Protein AF-A0A454XZP1-F1 (afdb_monomer_lite)

Sequence (120 aa):
MNTLIFVGLIFISTAFAAEWSEWTETPDSICSKDCGMCGTRVTAERTCPTPGQCVGSSEQTGACPPKMCLFPQRTCCKGYRKGLTTDYRLACIPREGWFTEASTTDQSTSTTESSTTTSS

Foldseek 3Di:
DDPPPCPPPPPVPPPPQFDKADKDADPPFDWPDDAQLPTKTFGTAIDTPDPPRDDDDRTDMGTDDFHFDDPPDHRHDPQWDFDADPVRDTTTDGDVVSPPDDDDPDDDDDDDDDDDDDDD

Secondary structure (DSSP, 8-state):
----------------PPPPPPPEE-TTPPPSSSSTT-EEEEEEE---SSTTTS-S-SEEEEEE--SPPPTTS-SS-TTEEEEE-TTS-EEEEEPTT---S-S-----------------

Radius of gyration: 25.97 Å; chains: 1; bounding box: 83×53×62 Å

pLDDT: mean 79.53, std 20.69, range [39.25, 97.12]

Structure (mmCIF, N/CA/C/O backbone):
data_AF-A0A454XZP1-F1
#
_entry.id   AF-A0A454XZP1-F1
#
loop_
_atom_site.group_PDB
_atom_site.id
_atom_site.type_symbol
_atom_site.label_atom_id
_atom_site.label_alt_id
_atom_site.label_comp_id
_atom_site.label_asym_id
_atom_site.label_entity_id
_atom_site.label_seq_id
_atom_site.pdbx_PDB_ins_code
_atom_site.Cartn_x
_atom_site.Cartn_y
_atom_site.Cartn_z
_atom_site.occupancy
_atom_site.B_iso_or_equiv
_atom_site.auth_seq_id
_atom_site.auth_comp_id
_atom_site.auth_asym_id
_atom_site.auth_atom_id
_atom_site.pdbx_PDB_model_num
ATOM 1 N N . MET A 1 1 ? -63.524 -16.904 36.939 1.00 42.81 1 MET A N 1
ATOM 2 C CA . MET A 1 1 ? -62.571 -17.580 36.033 1.00 42.81 1 MET A CA 1
ATOM 3 C C . MET A 1 1 ? -61.445 -16.600 35.771 1.00 42.81 1 MET A C 1
ATOM 5 O O . MET A 1 1 ? -61.669 -15.583 35.136 1.00 42.81 1 MET A O 1
ATOM 9 N N . ASN A 1 2 ? -60.313 -16.841 36.433 1.00 42.12 2 ASN A N 1
ATOM 10 C CA . ASN A 1 2 ? -59.151 -15.960 36.497 1.00 42.12 2 ASN A CA 1
ATOM 11 C C . ASN A 1 2 ? -58.241 -16.282 35.308 1.00 42.12 2 ASN A C 1
ATOM 13 O O . ASN A 1 2 ? -57.582 -17.321 35.302 1.00 42.12 2 ASN A O 1
ATOM 17 N N . THR A 1 3 ? -58.233 -15.426 34.293 1.00 49.53 3 THR A N 1
ATOM 18 C CA . THR A 1 3 ? -57.340 -15.575 33.143 1.00 49.53 3 THR A CA 1
ATOM 19 C C . THR A 1 3 ? -55.975 -15.016 33.536 1.00 49.53 3 THR A C 1
ATOM 21 O O . THR A 1 3 ? -55.717 -13.823 33.408 1.00 49.53 3 THR A O 1
ATOM 24 N N . LEU A 1 4 ? -55.119 -15.878 34.089 1.00 51.88 4 LEU A N 1
ATOM 25 C CA . LEU A 1 4 ? -53.698 -15.603 34.292 1.00 51.88 4 LEU A CA 1
ATOM 26 C C . LEU A 1 4 ? -53.053 -15.405 32.917 1.00 51.88 4 LEU A C 1
ATOM 28 O O . LEU A 1 4 ? -52.678 -16.361 32.242 1.00 51.88 4 LEU A O 1
ATOM 32 N N . ILE A 1 5 ? -52.966 -14.147 32.491 1.00 59.09 5 ILE A N 1
ATOM 33 C CA . ILE A 1 5 ? -52.122 -13.725 31.380 1.00 59.09 5 ILE A CA 1
ATOM 34 C C . ILE A 1 5 ? -50.690 -13.995 31.840 1.00 59.09 5 ILE A C 1
ATOM 36 O O . ILE A 1 5 ? -50.130 -13.242 32.636 1.00 59.09 5 ILE A O 1
ATOM 40 N N . PHE A 1 6 ? -50.119 -15.111 31.386 1.00 51.78 6 PHE A N 1
ATOM 41 C CA . PHE A 1 6 ? -48.685 -15.352 31.440 1.00 51.78 6 PHE A CA 1
ATOM 42 C C . PHE A 1 6 ? -48.020 -14.274 30.578 1.00 51.78 6 PHE A C 1
ATOM 44 O O . PHE A 1 6 ? -47.766 -14.464 29.390 1.00 51.78 6 PHE A O 1
ATOM 51 N N . VAL A 1 7 ? -47.751 -13.119 31.188 1.00 55.28 7 VAL A N 1
ATOM 52 C CA . VAL A 1 7 ? -46.725 -12.172 30.751 1.00 55.28 7 VAL A CA 1
ATOM 53 C C . VAL A 1 7 ? -45.396 -12.891 30.976 1.00 55.28 7 VAL A C 1
ATOM 55 O O . VAL A 1 7 ? -44.683 -12.669 31.951 1.00 55.28 7 VAL A O 1
ATOM 58 N N . GLY A 1 8 ? -45.140 -13.882 30.123 1.00 52.03 8 GLY A N 1
ATOM 59 C CA . GLY A 1 8 ? -43.890 -14.605 30.054 1.00 52.03 8 GLY A CA 1
ATOM 60 C C . GLY A 1 8 ? -42.843 -13.614 29.596 1.00 52.03 8 GLY A C 1
ATOM 61 O O . GLY A 1 8 ? -42.745 -13.306 28.413 1.00 52.03 8 GLY A O 1
ATOM 62 N N . LEU A 1 9 ? -42.117 -13.085 30.572 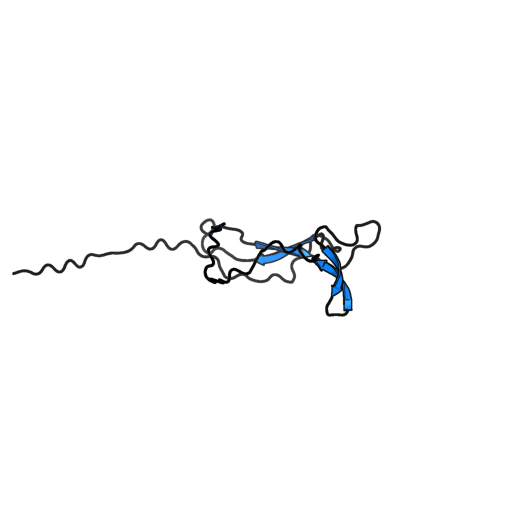1.00 60.81 9 LEU A N 1
ATOM 63 C CA . LEU A 1 9 ? -40.876 -12.353 30.423 1.00 60.81 9 LEU A CA 1
ATOM 64 C C . LEU A 1 9 ? -39.878 -13.204 29.632 1.00 60.81 9 LEU A C 1
ATOM 66 O O . LEU A 1 9 ? -38.999 -13.843 30.202 1.00 60.81 9 LEU A O 1
ATOM 70 N N . ILE A 1 10 ? -39.988 -13.200 28.308 1.00 60.19 10 ILE A N 1
ATOM 71 C CA . ILE A 1 10 ? -38.868 -13.559 27.451 1.00 60.19 10 ILE A CA 1
ATOM 72 C C . ILE A 1 10 ? -37.978 -12.312 27.401 1.00 60.19 10 ILE A C 1
ATOM 74 O O . ILE A 1 10 ? -37.945 -11.580 26.416 1.00 60.19 10 ILE A O 1
ATOM 78 N N . PHE A 1 11 ? -37.280 -12.035 28.507 1.00 57.81 11 PHE A N 1
ATOM 79 C CA . PHE A 1 11 ? -36.058 -11.241 28.455 1.00 57.81 11 PHE A CA 1
ATOM 80 C C . PHE A 1 11 ? -35.049 -12.095 27.691 1.00 57.81 11 PHE A C 1
ATOM 82 O O . PHE A 1 11 ? -34.316 -12.890 28.274 1.00 57.81 11 PHE A O 1
ATOM 89 N N . ILE A 1 12 ? -35.072 -11.990 26.362 1.00 63.25 12 ILE A N 1
ATOM 90 C CA . ILE A 1 12 ? -33.996 -12.505 25.526 1.00 63.25 12 ILE A CA 1
ATOM 91 C C . ILE A 1 12 ? -32.781 -11.673 25.925 1.00 63.25 12 ILE A C 1
ATOM 93 O O . ILE A 1 12 ? -32.669 -10.508 25.553 1.00 63.25 12 ILE A O 1
ATOM 97 N N . SER A 1 13 ? -31.911 -12.238 26.758 1.00 61.59 13 SER A N 1
ATOM 98 C CA . SER A 1 13 ? -30.611 -11.666 27.073 1.00 61.59 13 SER A CA 1
ATOM 99 C C . SER A 1 13 ? -29.772 -11.728 25.801 1.00 61.59 13 SER A C 1
ATOM 101 O O . SER A 1 13 ? -29.035 -12.688 25.575 1.00 61.59 13 SER A O 1
ATOM 103 N N . THR A 1 14 ? -29.944 -10.745 24.920 1.00 64.62 14 THR A N 1
ATOM 104 C CA . THR A 1 14 ? -29.059 -10.541 23.782 1.00 64.62 14 THR A CA 1
ATOM 105 C C . THR A 1 14 ? -27.689 -10.203 24.346 1.00 64.62 14 THR A C 1
ATOM 107 O O . THR A 1 14 ? -27.458 -9.100 24.838 1.00 64.62 14 THR A O 1
ATOM 110 N N . ALA A 1 15 ? -26.786 -11.181 24.333 1.00 65.81 15 ALA A N 1
ATOM 111 C CA . ALA A 1 15 ? -25.373 -10.930 24.535 1.00 65.81 15 ALA A CA 1
ATOM 112 C C . ALA A 1 15 ? -24.908 -10.061 23.361 1.00 65.81 15 ALA A C 1
ATOM 114 O O . ALA A 1 15 ? -24.728 -10.555 22.249 1.00 65.81 15 ALA A O 1
ATOM 115 N N . PHE A 1 16 ? -24.797 -8.753 23.588 1.00 66.75 16 PHE A N 1
ATOM 116 C CA . PHE A 1 16 ? -24.172 -7.850 22.634 1.00 66.75 16 PHE A CA 1
ATOM 117 C C . PHE A 1 16 ? -22.687 -8.210 22.603 1.00 66.75 16 PHE A C 1
ATOM 119 O O . PHE A 1 16 ? -21.953 -7.926 23.549 1.00 66.75 16 PHE A O 1
ATOM 126 N N . ALA A 1 17 ? -22.256 -8.910 21.553 1.00 71.62 17 ALA A N 1
ATOM 127 C CA . ALA A 1 17 ? -20.835 -9.014 21.262 1.00 71.62 17 ALA A CA 1
ATOM 128 C C . ALA A 1 17 ? -20.304 -7.589 21.050 1.00 71.62 17 ALA A C 1
ATOM 130 O O . ALA A 1 17 ? -20.973 -6.780 20.406 1.00 71.62 17 ALA A O 1
ATOM 131 N N . ALA A 1 18 ? -19.140 -7.267 21.617 1.00 79.31 18 ALA A N 1
ATOM 132 C CA . ALA A 1 18 ? -18.535 -5.962 21.388 1.00 79.31 18 ALA A CA 1
ATOM 133 C C . ALA A 1 18 ? -18.239 -5.811 19.892 1.00 79.31 18 ALA A C 1
ATOM 135 O O . ALA A 1 18 ? -17.523 -6.627 19.304 1.00 79.31 18 ALA A O 1
ATOM 136 N N . GLU A 1 19 ? -18.816 -4.781 19.282 1.00 88.88 19 GLU A N 1
ATOM 137 C CA . GLU A 1 19 ? -18.579 -4.463 17.883 1.00 88.88 19 GLU A CA 1
ATOM 138 C C . GLU A 1 19 ? -17.349 -3.571 17.729 1.00 88.88 19 GLU A C 1
ATOM 140 O O . GLU A 1 19 ? -16.970 -2.813 18.624 1.00 88.88 19 GLU A O 1
ATOM 145 N N . TRP A 1 20 ? -16.695 -3.697 16.582 1.00 94.06 20 TRP A N 1
ATOM 146 C CA . TRP A 1 20 ? -15.590 -2.827 16.221 1.00 94.06 20 TRP A CA 1
ATOM 147 C C . TRP A 1 20 ? -16.090 -1.425 15.867 1.00 94.06 20 TRP A C 1
ATOM 149 O O . TRP A 1 20 ? -17.178 -1.286 15.315 1.00 94.06 20 TRP A O 1
ATOM 159 N N . SER A 1 21 ? -15.262 -0.401 16.093 1.00 94.19 21 SER A N 1
ATOM 160 C CA . SER A 1 21 ? -15.491 0.900 15.463 1.00 94.19 21 SER A CA 1
ATOM 161 C C . SER A 1 21 ? -15.399 0.804 13.940 1.00 94.19 21 SER A C 1
ATOM 163 O O . SER A 1 21 ? -14.807 -0.133 13.390 1.00 94.19 21 SER A O 1
ATOM 165 N N . GLU A 1 22 ? -15.884 1.849 13.274 1.00 94.81 22 GLU A N 1
ATOM 166 C CA . GLU A 1 22 ? -15.587 2.082 11.864 1.00 94.81 22 GLU A CA 1
ATOM 167 C C . GLU A 1 22 ? -14.076 2.104 11.607 1.00 94.81 22 GLU A C 1
ATOM 169 O O . GLU A 1 22 ? -13.272 2.485 12.472 1.00 94.81 22 GLU A O 1
ATOM 174 N N . TRP A 1 23 ? -13.703 1.679 10.401 1.00 95.94 23 TRP A N 1
ATOM 175 C CA . TRP A 1 23 ? -12.330 1.767 9.926 1.00 95.94 23 TRP A CA 1
ATOM 176 C C . TRP A 1 23 ? -11.976 3.223 9.630 1.00 95.94 23 TRP A C 1
ATOM 178 O O . TRP A 1 23 ? -12.689 3.924 8.920 1.00 95.94 23 TRP A O 1
ATOM 188 N N . THR A 1 24 ? -10.840 3.662 10.153 1.00 96.56 24 THR A N 1
ATOM 189 C CA . THR A 1 24 ? -10.252 4.973 9.888 1.00 96.56 24 THR A CA 1
ATOM 190 C C . THR A 1 24 ? -9.057 4.786 8.969 1.00 96.56 24 THR A C 1
ATOM 192 O O . THR A 1 24 ? -8.113 4.087 9.329 1.00 96.56 24 THR A O 1
ATOM 195 N N . GLU A 1 25 ? -9.092 5.382 7.778 1.00 96.44 25 GLU A N 1
ATOM 196 C CA . GLU A 1 25 ? -7.973 5.308 6.836 1.00 96.44 25 GLU A CA 1
ATOM 197 C C . GLU A 1 25 ? -6.734 6.027 7.378 1.00 96.44 25 GLU A C 1
ATOM 199 O O . GLU A 1 25 ? -6.814 7.119 7.941 1.00 96.44 25 GLU A O 1
ATOM 204 N N . THR A 1 26 ? -5.566 5.433 7.146 1.00 94.19 26 THR A N 1
ATOM 205 C CA . THR A 1 26 ? -4.265 5.970 7.566 1.00 94.19 26 THR A CA 1
ATOM 206 C C . THR A 1 26 ? -3.369 6.208 6.344 1.00 94.19 26 THR A C 1
ATOM 208 O O . THR A 1 26 ? -2.372 5.501 6.153 1.00 94.19 26 THR A O 1
ATOM 211 N N . PRO A 1 27 ? -3.704 7.179 5.468 1.00 87.38 27 PRO A N 1
ATOM 212 C CA . PRO A 1 27 ? -2.995 7.395 4.202 1.00 87.38 27 PRO A CA 1
ATOM 213 C C . PRO A 1 27 ? -1.526 7.807 4.386 1.00 87.38 27 PRO A C 1
ATOM 215 O O . PRO A 1 27 ? -0.693 7.489 3.528 1.00 87.38 27 PRO A O 1
ATOM 218 N N . ASP A 1 28 ? -1.215 8.450 5.514 1.00 90.06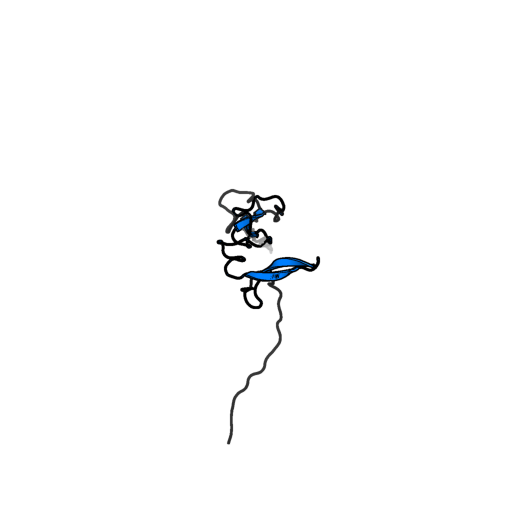 28 ASP A N 1
ATOM 219 C CA . ASP A 1 28 ? 0.104 8.992 5.864 1.00 90.06 28 ASP A CA 1
ATOM 220 C C . ASP A 1 28 ? 0.992 8.007 6.642 1.00 90.06 28 ASP A C 1
ATOM 222 O O . ASP A 1 28 ? 2.076 8.366 7.109 1.00 90.06 28 ASP A O 1
ATOM 226 N N . SER A 1 29 ? 0.564 6.751 6.787 1.00 92.44 29 SER A N 1
ATOM 227 C CA . SER A 1 29 ? 1.375 5.730 7.444 1.00 92.44 29 SER A CA 1
ATOM 228 C C . SER A 1 29 ? 2.683 5.473 6.684 1.00 92.44 29 SER A C 1
ATOM 230 O O . SER A 1 29 ? 2.741 5.385 5.448 1.00 92.44 29 SER A O 1
ATOM 232 N N . ILE A 1 30 ? 3.769 5.349 7.448 1.00 94.81 30 ILE A N 1
ATOM 233 C CA . ILE A 1 30 ? 5.117 5.171 6.907 1.00 94.81 30 ILE A CA 1
ATOM 234 C C . ILE A 1 30 ? 5.233 3.784 6.276 1.00 94.81 30 ILE A C 1
ATOM 236 O O . ILE A 1 30 ? 4.895 2.770 6.887 1.00 94.81 30 ILE A O 1
ATOM 240 N N . CYS A 1 31 ? 5.769 3.731 5.058 1.00 96.56 31 CYS A N 1
ATOM 241 C CA . CYS A 1 31 ? 6.074 2.463 4.418 1.00 96.56 31 CYS A CA 1
ATOM 242 C C . CYS A 1 31 ? 7.395 1.879 4.929 1.00 96.56 31 CYS A C 1
ATOM 244 O O . CYS A 1 31 ? 8.412 2.571 4.975 1.00 96.56 31 CYS A O 1
ATOM 246 N N . SER A 1 32 ? 7.413 0.581 5.238 1.00 96.62 32 SER A N 1
ATOM 247 C CA . SER A 1 32 ? 8.619 -0.109 5.727 1.00 96.62 32 SER A CA 1
ATOM 248 C C . SER A 1 32 ? 9.754 -0.225 4.696 1.00 96.62 32 SER A C 1
ATOM 250 O O . SER A 1 32 ? 10.896 -0.530 5.053 1.00 96.62 32 SER A O 1
ATOM 252 N N . LYS A 1 33 ? 9.459 0.018 3.415 1.00 96.00 33 LYS A N 1
ATOM 253 C CA . LYS A 1 33 ? 10.421 0.149 2.311 1.00 96.00 33 LYS A CA 1
ATOM 254 C C . LYS A 1 33 ? 10.077 1.382 1.486 1.00 96.00 33 LYS A C 1
ATOM 256 O O . LYS A 1 33 ? 8.956 1.866 1.526 1.00 96.00 33 LYS A O 1
ATOM 261 N N . ASP A 1 34 ? 11.023 1.866 0.700 1.00 96.00 34 ASP A N 1
ATOM 262 C CA . ASP A 1 34 ? 10.899 3.090 -0.095 1.00 96.00 34 ASP A CA 1
ATOM 263 C C . ASP A 1 34 ? 10.676 2.832 -1.599 1.00 96.00 34 ASP A C 1
ATOM 265 O O . ASP A 1 34 ? 10.517 3.778 -2.377 1.00 96.00 34 ASP A O 1
ATOM 269 N N . CYS A 1 35 ? 10.640 1.564 -2.029 1.00 96.38 35 CYS A N 1
ATOM 270 C CA . CYS A 1 35 ? 10.424 1.187 -3.425 1.00 96.38 35 CYS A CA 1
ATOM 271 C C . CYS A 1 35 ? 9.834 -0.228 -3.612 1.00 96.38 35 CYS A C 1
ATOM 273 O O . CYS A 1 35 ? 9.781 -1.053 -2.700 1.00 96.38 35 CYS A O 1
ATOM 275 N N . GLY A 1 36 ? 9.409 -0.508 -4.843 1.00 96.44 36 GLY A N 1
ATOM 276 C CA . GLY A 1 36 ? 9.144 -1.821 -5.415 1.00 96.44 36 GLY A CA 1
ATOM 277 C C . GLY A 1 36 ? 7.817 -2.466 -5.036 1.00 96.44 36 GLY A C 1
ATOM 278 O O . GLY A 1 36 ? 7.635 -3.635 -5.369 1.00 96.44 36 GLY A O 1
ATOM 279 N N . MET A 1 37 ? 6.915 -1.770 -4.333 1.00 96.69 37 MET A N 1
ATOM 280 C CA . MET A 1 37 ? 5.802 -2.401 -3.599 1.00 96.69 37 MET A CA 1
ATOM 281 C C . MET A 1 37 ? 6.298 -3.526 -2.675 1.00 96.69 37 MET A C 1
ATOM 283 O O . MET A 1 37 ? 5.671 -4.574 -2.540 1.00 96.69 37 MET A O 1
ATOM 287 N N . CYS A 1 38 ? 7.489 -3.338 -2.105 1.00 95.62 38 CYS A N 1
ATOM 288 C CA . CYS A 1 38 ? 8.162 -4.317 -1.255 1.00 95.62 38 CYS A CA 1
ATOM 289 C C . CYS A 1 38 ? 7.922 -4.086 0.237 1.00 95.62 38 CYS A C 1
ATOM 291 O O . CYS A 1 38 ? 8.243 -4.954 1.047 1.00 95.62 38 CYS A O 1
ATOM 293 N N . GLY A 1 39 ? 7.444 -2.900 0.600 1.00 95.38 39 GLY A N 1
ATOM 294 C CA . GLY A 1 39 ? 7.123 -2.536 1.965 1.00 95.38 39 GLY A CA 1
ATOM 295 C C . GLY A 1 39 ? 5.658 -2.784 2.273 1.00 95.38 39 GLY A C 1
ATOM 296 O O . GLY A 1 39 ? 4.840 -3.051 1.394 1.00 95.38 39 GLY A O 1
ATOM 297 N N . THR A 1 40 ? 5.350 -2.653 3.548 1.00 95.44 40 THR A N 1
ATOM 298 C CA . THR A 1 40 ? 4.011 -2.720 4.114 1.00 95.44 40 THR A CA 1
ATOM 299 C C . THR A 1 40 ? 3.779 -1.474 4.951 1.00 95.44 40 THR A C 1
ATOM 301 O O . THR A 1 40 ? 4.719 -0.915 5.525 1.00 95.44 40 THR A O 1
ATOM 304 N N . ARG A 1 41 ? 2.527 -1.031 4.991 1.00 95.75 41 ARG A N 1
ATOM 305 C CA . ARG A 1 41 ? 2.055 0.055 5.848 1.00 95.75 41 ARG A CA 1
ATOM 306 C C . ARG A 1 41 ? 0.648 -0.251 6.332 1.00 95.75 41 ARG A C 1
ATOM 308 O O . ARG A 1 41 ? -0.063 -1.017 5.680 1.00 95.75 41 ARG A O 1
ATOM 315 N N . VAL A 1 42 ? 0.249 0.369 7.431 1.00 96.44 42 VAL A N 1
ATOM 316 C CA . VAL A 1 42 ? -1.133 0.308 7.912 1.00 96.44 42 VAL A CA 1
ATOM 317 C C . VAL A 1 42 ? -2.001 1.172 6.996 1.00 96.44 42 VAL A C 1
ATOM 319 O O . VAL A 1 42 ? -1.690 2.338 6.772 1.00 96.44 42 VAL A O 1
ATOM 322 N N . THR A 1 43 ? -3.035 0.613 6.379 1.00 96.19 43 THR A N 1
ATOM 323 C CA . THR A 1 43 ? -3.933 1.351 5.471 1.00 96.19 43 THR A CA 1
ATOM 324 C C . THR A 1 43 ? -5.192 1.835 6.166 1.00 96.19 43 THR A C 1
ATOM 326 O O . THR A 1 43 ? -5.759 2.839 5.742 1.00 96.19 43 THR A O 1
ATOM 329 N N . ALA A 1 44 ? -5.614 1.135 7.215 1.00 96.06 44 ALA A N 1
ATOM 330 C CA . ALA A 1 44 ? -6.718 1.546 8.057 1.00 96.06 44 ALA A CA 1
ATOM 331 C C . ALA A 1 44 ? -6.587 0.943 9.457 1.00 96.06 44 ALA A C 1
ATOM 333 O O . ALA A 1 44 ? -6.059 -0.159 9.624 1.00 96.06 44 ALA A O 1
ATOM 334 N N . GLU A 1 45 ? -7.133 1.641 10.442 1.00 96.19 45 GLU A N 1
ATOM 335 C CA . GLU A 1 45 ? -7.180 1.225 11.840 1.00 9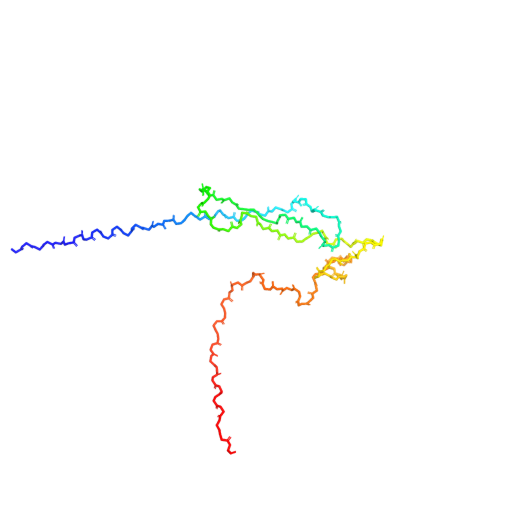6.19 45 GLU A CA 1
ATOM 336 C C . GLU A 1 45 ? -8.610 1.272 12.365 1.00 96.19 45 GLU A C 1
ATOM 338 O O . GLU A 1 45 ? -9.441 2.053 11.906 1.00 96.19 45 GLU A O 1
ATOM 343 N N . ARG A 1 46 ? -8.910 0.434 13.348 1.00 95.38 46 ARG A N 1
ATOM 344 C CA . ARG A 1 46 ? -10.170 0.450 14.087 1.00 95.38 46 ARG A CA 1
ATOM 345 C C . ARG A 1 46 ? -9.908 0.155 15.551 1.00 95.38 46 ARG A C 1
ATOM 347 O O . ARG A 1 46 ? -8.965 -0.552 15.905 1.00 95.38 46 ARG A O 1
ATOM 354 N N . THR A 1 47 ? -10.779 0.658 16.408 1.00 94.50 47 THR A N 1
ATOM 355 C CA . THR A 1 47 ? -10.665 0.499 17.855 1.00 94.50 47 THR A CA 1
ATOM 356 C C . THR A 1 47 ? -11.792 -0.380 18.374 1.00 94.50 47 THR A C 1
ATOM 358 O O . THR A 1 47 ? -12.921 -0.335 17.887 1.00 94.50 47 THR A O 1
ATOM 361 N N . CYS A 1 48 ? -11.480 -1.201 19.373 1.00 93.50 48 CYS A N 1
ATOM 362 C CA . CYS A 1 48 ? -12.482 -1.972 20.091 1.00 93.50 48 CYS A CA 1
ATOM 363 C C . CYS A 1 48 ? -12.936 -1.189 21.333 1.00 93.50 48 CYS A C 1
ATOM 365 O O . CYS A 1 48 ? -12.083 -0.863 22.163 1.00 93.50 48 CYS A O 1
ATOM 367 N N . PRO A 1 49 ? -14.243 -0.922 21.516 1.00 89.81 49 PRO A N 1
ATOM 368 C CA . PRO A 1 49 ? -14.749 -0.209 22.689 1.00 89.81 49 PRO A CA 1
ATOM 369 C C . PRO A 1 49 ? -14.425 -0.913 24.012 1.00 89.81 49 PRO A C 1
ATOM 371 O O . PRO A 1 49 ? -14.227 -0.262 25.033 1.00 89.81 49 PRO A O 1
ATOM 374 N N . THR A 1 50 ? -14.372 -2.250 24.010 1.00 89.12 50 THR A N 1
ATOM 375 C CA . THR A 1 50 ? -14.005 -3.059 25.182 1.00 89.12 50 THR A CA 1
ATOM 376 C C . THR A 1 50 ? -12.806 -3.951 24.852 1.00 89.12 50 THR A C 1
ATOM 378 O O . THR A 1 50 ? -12.977 -4.956 24.158 1.00 89.12 50 THR A O 1
ATOM 381 N N . PRO A 1 51 ? -11.592 -3.629 25.338 1.00 85.00 51 PRO A N 1
ATOM 382 C CA . PRO A 1 51 ? -10.382 -4.379 25.013 1.00 85.00 51 PRO A CA 1
ATOM 383 C C . PRO A 1 51 ? -10.548 -5.890 25.225 1.00 85.00 51 PRO A C 1
ATOM 385 O O . PRO A 1 51 ? -10.994 -6.334 26.280 1.00 85.00 51 PRO A O 1
ATOM 388 N N . GLY A 1 52 ? -10.197 -6.680 24.207 1.00 85.06 52 GLY A N 1
ATOM 389 C CA . GLY A 1 52 ? -10.263 -8.145 24.248 1.00 85.06 52 GLY A CA 1
ATOM 390 C C . GLY A 1 52 ? -11.629 -8.769 23.939 1.00 85.06 52 GLY A C 1
ATOM 391 O O . GLY A 1 52 ? -11.712 -9.991 23.884 1.00 85.06 52 GLY A O 1
ATOM 392 N N . GLN A 1 53 ? -12.681 -7.974 23.711 1.00 89.50 53 GLN A N 1
ATOM 393 C CA . GLN A 1 53 ? -14.011 -8.493 23.351 1.00 89.50 53 GLN A CA 1
ATOM 394 C C . GLN A 1 53 ? -14.270 -8.523 21.838 1.00 89.50 53 GLN A C 1
ATOM 396 O O . GLN A 1 53 ? -15.117 -9.286 21.379 1.00 89.50 53 GLN A O 1
ATOM 401 N N . CYS A 1 54 ? -13.541 -7.725 21.052 1.00 91.31 54 CYS A N 1
ATOM 402 C CA . CYS A 1 54 ? -13.669 -7.740 19.598 1.00 91.31 54 CYS A CA 1
ATOM 403 C C . CYS A 1 54 ? -12.733 -8.786 18.976 1.00 91.31 54 CYS A C 1
ATOM 405 O O . CYS A 1 54 ? -11.537 -8.823 19.267 1.00 91.31 54 CYS A O 1
ATOM 407 N N . VAL A 1 55 ? -13.269 -9.624 18.085 1.00 91.38 55 VAL A N 1
ATOM 408 C CA . VAL A 1 55 ? -12.503 -10.667 17.384 1.00 91.38 55 VAL A CA 1
ATOM 409 C C . VAL A 1 55 ? -11.933 -10.120 16.074 1.00 91.38 55 VAL A C 1
ATOM 411 O O . VAL A 1 55 ? -12.650 -9.512 15.276 1.00 91.38 55 VAL A O 1
ATOM 414 N N . GLY A 1 56 ? -10.646 -10.366 15.829 1.00 90.81 56 GLY A N 1
ATOM 415 C CA . GLY A 1 56 ? -9.946 -10.003 14.592 1.00 90.81 56 GLY A CA 1
ATOM 416 C C . GLY A 1 56 ? -8.874 -8.928 14.784 1.00 90.81 56 GLY A C 1
ATOM 417 O O . GLY A 1 56 ? -8.553 -8.545 15.903 1.00 90.81 56 GLY A O 1
ATOM 418 N N . SER A 1 57 ? -8.301 -8.461 13.673 1.00 93.19 57 SER A N 1
ATOM 419 C CA . SER A 1 57 ? -7.252 -7.432 13.687 1.00 93.19 57 SER A CA 1
ATOM 420 C C . SER A 1 57 ? -7.830 -6.034 13.929 1.00 93.19 57 SER A C 1
ATOM 422 O O . SER A 1 57 ? -8.902 -5.721 13.403 1.00 93.19 57 SER A O 1
ATOM 424 N N . SER A 1 58 ? -7.109 -5.191 14.669 1.00 94.19 58 SER A N 1
ATOM 425 C CA . SER A 1 58 ? -7.361 -3.745 14.782 1.00 94.19 58 SER A CA 1
ATOM 426 C C . SER A 1 58 ? -6.777 -2.946 13.615 1.00 94.19 58 SER A C 1
ATOM 428 O O . SER A 1 58 ? -7.129 -1.788 13.432 1.00 94.19 58 SER A O 1
ATOM 430 N N . GLU A 1 59 ? -5.912 -3.561 12.809 1.00 95.62 59 GLU A N 1
ATOM 431 C CA . GLU A 1 59 ? -5.183 -2.905 11.723 1.00 95.62 59 GLU A CA 1
ATOM 432 C C . GLU A 1 59 ? -5.367 -3.661 10.404 1.00 95.62 59 GLU A C 1
ATOM 434 O O . GLU A 1 59 ? -5.344 -4.898 10.359 1.00 95.62 59 GLU A O 1
ATOM 439 N N . GLN A 1 60 ? -5.508 -2.913 9.316 1.00 95.50 60 GLN A N 1
ATOM 440 C CA . GLN A 1 60 ? -5.346 -3.406 7.953 1.00 95.50 60 GLN A CA 1
ATOM 441 C C . GLN A 1 60 ? -3.993 -2.974 7.423 1.00 95.50 60 GLN A C 1
ATOM 443 O O . GLN A 1 60 ? -3.581 -1.833 7.611 1.00 95.50 60 GLN A O 1
ATOM 448 N N . THR A 1 61 ? -3.313 -3.875 6.719 1.00 95.56 61 THR A N 1
ATOM 449 C CA . THR A 1 61 ? -2.025 -3.572 6.096 1.00 95.56 61 THR A CA 1
ATOM 450 C C . THR A 1 61 ? -2.097 -3.735 4.589 1.00 95.56 61 THR A C 1
ATOM 452 O O . THR A 1 61 ? -2.806 -4.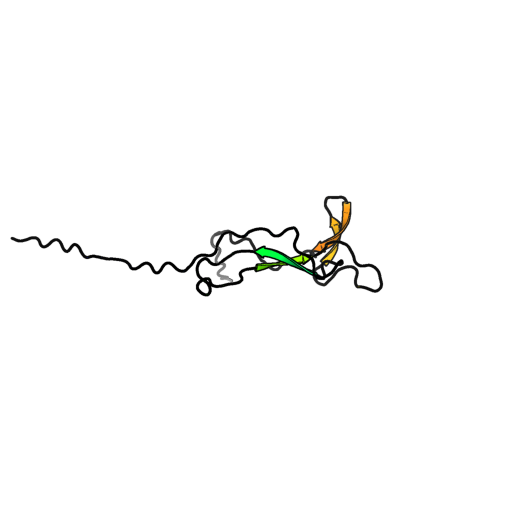591 4.063 1.00 95.56 61 THR A O 1
ATOM 455 N N . GLY A 1 62 ? -1.333 -2.903 3.890 1.00 93.88 62 GLY A N 1
ATOM 456 C CA . GLY A 1 62 ? -1.228 -2.911 2.440 1.00 93.88 62 GLY A CA 1
ATOM 457 C C . GLY A 1 62 ? 0.208 -2.700 1.983 1.00 93.88 62 GLY A C 1
ATOM 458 O O . GLY A 1 62 ? 1.042 -2.154 2.710 1.00 93.88 62 GLY A O 1
ATOM 459 N N . ALA A 1 63 ? 0.503 -3.149 0.765 1.00 95.19 63 ALA A N 1
ATOM 460 C CA . ALA A 1 63 ? 1.822 -2.996 0.167 1.00 95.19 63 ALA A CA 1
ATOM 461 C C . ALA A 1 63 ? 2.093 -1.550 -0.285 1.00 95.19 63 ALA A C 1
ATOM 463 O O . ALA A 1 63 ? 1.179 -0.818 -0.671 1.00 95.19 63 ALA A O 1
ATOM 464 N N . CYS A 1 64 ? 3.362 -1.141 -0.262 1.00 95.38 64 CYS A N 1
ATOM 465 C CA . CYS A 1 64 ? 3.807 0.207 -0.621 1.00 95.38 64 CYS A CA 1
ATOM 466 C C . CYS A 1 64 ? 5.330 0.262 -0.896 1.00 95.38 64 CYS A C 1
ATOM 468 O O . CYS A 1 64 ? 6.051 -0.697 -0.605 1.00 95.38 64 CYS A O 1
ATOM 470 N N . PRO A 1 65 ? 5.860 1.389 -1.411 1.00 94.94 65 PRO A N 1
ATOM 471 C CA . PRO A 1 65 ? 5.220 2.345 -2.308 1.00 94.94 65 PRO A CA 1
ATOM 472 C C . PRO A 1 65 ? 5.333 1.870 -3.775 1.00 94.94 65 PRO A C 1
ATOM 474 O O . PRO A 1 65 ? 6.171 1.020 -4.093 1.00 94.94 65 PRO A O 1
ATOM 477 N N . PRO A 1 66 ? 4.553 2.451 -4.706 1.00 94.94 66 PRO A N 1
ATOM 478 C CA . PRO A 1 66 ? 4.524 2.024 -6.111 1.00 94.94 66 PRO A CA 1
ATOM 479 C C . PRO A 1 66 ? 5.787 2.393 -6.903 1.00 94.94 66 PRO A C 1
ATOM 481 O O . PRO A 1 66 ? 5.997 1.895 -8.009 1.00 94.94 66 PRO A O 1
ATOM 484 N N . LYS A 1 67 ? 6.643 3.264 -6.357 1.00 95.81 67 LYS A N 1
ATOM 485 C CA . LYS A 1 67 ? 7.912 3.675 -6.969 1.00 95.81 67 LYS A CA 1
ATOM 486 C C . LYS A 1 67 ? 8.785 2.455 -7.257 1.00 95.81 67 LYS A C 1
ATOM 488 O O . LYS A 1 67 ? 9.040 1.673 -6.359 1.00 95.81 67 LYS A O 1
ATOM 493 N N . MET A 1 68 ? 9.301 2.311 -8.473 1.00 96.94 68 MET A N 1
ATOM 494 C CA . MET A 1 68 ? 10.196 1.200 -8.821 1.00 96.94 68 MET A CA 1
ATOM 495 C C . MET A 1 68 ? 11.539 1.281 -8.081 1.00 96.94 68 MET A C 1
ATOM 497 O O . MET A 1 68 ? 12.101 2.366 -7.923 1.00 96.94 68 MET A O 1
ATOM 501 N N . CYS A 1 69 ? 12.086 0.131 -7.688 1.00 97.12 69 CYS A N 1
ATOM 502 C CA . CYS A 1 69 ? 13.463 0.056 -7.203 1.00 97.12 69 CYS A CA 1
ATOM 503 C C . CYS A 1 69 ? 14.465 0.132 -8.364 1.00 97.12 69 CYS A C 1
ATOM 505 O O . CYS A 1 69 ? 14.199 -0.348 -9.471 1.00 97.12 69 CYS A O 1
ATOM 507 N N . LEU A 1 70 ? 15.640 0.700 -8.092 1.00 95.38 70 LEU A N 1
ATOM 508 C CA . LEU A 1 70 ? 16.772 0.713 -9.019 1.00 95.38 70 LEU A CA 1
ATOM 509 C C . LEU A 1 70 ? 17.656 -0.526 -8.822 1.00 95.38 70 LEU A C 1
ATOM 511 O O . LEU A 1 70 ? 17.650 -1.154 -7.762 1.00 95.38 70 LEU A O 1
ATOM 515 N N . PHE A 1 71 ? 18.444 -0.855 -9.846 1.00 94.06 71 PHE A N 1
ATOM 516 C CA . PHE A 1 71 ? 19.490 -1.874 -9.748 1.00 94.06 71 PHE A CA 1
ATOM 517 C C . PHE A 1 71 ? 20.442 -1.560 -8.572 1.00 94.06 71 PHE A C 1
ATOM 519 O O . PHE A 1 71 ? 20.760 -0.387 -8.367 1.00 94.06 71 PHE A O 1
ATOM 526 N N . PRO A 1 72 ? 20.912 -2.561 -7.798 1.00 94.00 72 PRO A N 1
ATOM 527 C CA . PRO A 1 72 ? 20.791 -4.012 -8.005 1.00 94.00 72 PRO A CA 1
ATOM 528 C C . PRO A 1 72 ? 19.543 -4.653 -7.391 1.00 94.00 72 PRO A C 1
ATOM 530 O O . PRO A 1 72 ? 19.361 -5.867 -7.486 1.00 94.00 72 PRO A O 1
ATOM 533 N N . GLN A 1 73 ? 18.687 -3.865 -6.743 1.00 93.25 73 GLN A N 1
ATOM 534 C CA . GLN A 1 73 ? 17.469 -4.384 -6.135 1.00 93.25 73 GLN A CA 1
ATOM 535 C C . GLN A 1 73 ? 16.478 -4.821 -7.220 1.00 93.25 73 GLN A C 1
ATOM 537 O O . GLN A 1 73 ? 16.462 -4.300 -8.339 1.00 93.25 73 GLN A O 1
ATOM 542 N N . ARG A 1 74 ? 15.619 -5.792 -6.892 1.00 93.88 74 ARG A N 1
ATOM 543 C CA . ARG A 1 74 ? 14.529 -6.186 -7.794 1.00 93.88 74 ARG A CA 1
ATOM 544 C C . ARG A 1 74 ? 13.609 -4.989 -8.011 1.00 93.88 74 ARG A C 1
ATOM 546 O O . ARG A 1 74 ? 13.105 -4.433 -7.046 1.00 93.88 74 ARG A O 1
ATOM 553 N N . THR A 1 75 ? 13.349 -4.638 -9.270 1.00 96.19 75 THR A N 1
ATOM 554 C CA . THR A 1 75 ? 12.554 -3.453 -9.635 1.00 96.19 75 THR A CA 1
ATOM 555 C C . THR A 1 75 ? 11.171 -3.428 -8.978 1.00 96.19 75 THR A C 1
ATOM 557 O O . THR A 1 75 ? 10.760 -2.375 -8.497 1.00 96.19 75 THR A O 1
ATOM 560 N N . CYS A 1 76 ? 10.482 -4.576 -8.937 1.00 97.00 76 CYS A N 1
ATOM 561 C CA . CYS A 1 76 ? 9.210 -4.772 -8.239 1.00 97.00 76 CYS A CA 1
ATOM 562 C C . CYS A 1 76 ? 9.223 -6.098 -7.468 1.00 97.00 76 CYS A C 1
ATOM 564 O O . CYS A 1 76 ? 9.782 -7.094 -7.944 1.00 97.00 76 CYS A O 1
ATOM 566 N N . CYS A 1 77 ? 8.582 -6.120 -6.302 1.00 95.81 77 CYS A N 1
ATOM 567 C CA . CYS A 1 77 ? 8.444 -7.305 -5.467 1.00 95.81 77 CYS A CA 1
ATOM 568 C C . CYS A 1 77 ? 7.445 -8.329 -6.022 1.00 95.81 77 CYS A C 1
ATOM 570 O O . CYS A 1 77 ? 6.755 -8.104 -7.021 1.00 95.81 77 CYS A O 1
ATOM 572 N N . LYS A 1 78 ? 7.415 -9.514 -5.396 1.00 94.38 78 LYS A N 1
ATOM 573 C CA . LYS A 1 78 ? 6.531 -10.621 -5.789 1.00 94.38 78 LYS A CA 1
ATOM 574 C C . LYS A 1 78 ? 5.074 -10.145 -5.809 1.00 94.38 78 LYS A C 1
ATOM 576 O O . LYS A 1 78 ? 4.653 -9.426 -4.915 1.00 94.38 78 LYS A O 1
ATOM 581 N N . GLY A 1 79 ? 4.336 -10.543 -6.843 1.00 93.50 79 GLY A N 1
ATOM 582 C CA . GLY A 1 79 ? 2.959 -10.094 -7.064 1.00 93.50 79 GLY A CA 1
ATOM 583 C C . GLY A 1 79 ? 2.820 -8.781 -7.825 1.00 93.50 79 GLY A C 1
ATOM 584 O O . GLY A 1 79 ? 1.737 -8.482 -8.316 1.00 93.50 79 GLY A O 1
ATOM 585 N N . TYR A 1 80 ? 3.924 -8.057 -8.036 1.00 95.81 80 TYR A N 1
ATOM 586 C CA . TYR A 1 80 ? 3.946 -6.805 -8.782 1.00 95.81 80 TYR A CA 1
ATOM 587 C C . TYR A 1 80 ? 4.813 -6.912 -10.043 1.00 95.81 80 TYR A C 1
ATOM 589 O O . TYR A 1 80 ? 5.735 -7.734 -10.158 1.00 95.81 80 TYR A O 1
ATOM 597 N N . ARG A 1 81 ? 4.487 -6.103 -11.047 1.00 95.50 81 ARG A N 1
ATOM 598 C CA . ARG A 1 81 ? 5.244 -5.946 -12.294 1.00 95.50 81 ARG A CA 1
ATOM 599 C C . ARG A 1 81 ? 5.407 -4.470 -12.619 1.00 95.50 81 ARG A C 1
ATOM 601 O O . ARG A 1 81 ? 4.609 -3.645 -12.190 1.00 95.50 81 ARG A O 1
ATOM 608 N N . LYS A 1 82 ? 6.426 -4.150 -13.415 1.00 95.88 82 LYS A N 1
ATOM 609 C CA . LYS A 1 82 ? 6.534 -2.826 -14.025 1.00 95.88 82 LYS A CA 1
ATOM 610 C C . LYS A 1 82 ? 5.333 -2.611 -14.947 1.00 95.88 82 LYS A C 1
ATOM 612 O O . LYS A 1 82 ? 5.031 -3.468 -15.779 1.00 95.88 82 LYS A O 1
ATOM 617 N N . GLY A 1 83 ? 4.683 -1.469 -14.805 1.00 94.75 83 GLY A N 1
ATOM 618 C CA . GLY A 1 83 ? 3.578 -1.049 -15.650 1.00 94.75 83 GLY A CA 1
ATOM 619 C C . GLY A 1 83 ? 3.405 0.459 -15.622 1.00 94.75 83 GLY A C 1
ATOM 620 O O . GLY A 1 83 ? 4.192 1.178 -15.002 1.00 94.75 83 GLY A O 1
ATOM 621 N N . LEU A 1 84 ? 2.389 0.921 -16.338 1.00 95.06 84 LEU A N 1
ATOM 622 C CA . LEU A 1 84 ? 2.022 2.325 -16.411 1.00 95.06 84 LEU A CA 1
ATOM 623 C C . LEU A 1 84 ? 0.803 2.557 -15.515 1.00 95.06 84 LEU A C 1
ATOM 625 O O . LEU A 1 84 ? -0.161 1.798 -15.595 1.00 95.06 84 LEU A O 1
ATOM 629 N N . THR A 1 85 ? 0.862 3.568 -14.653 1.00 92.19 85 THR A N 1
ATOM 630 C CA . THR A 1 85 ? -0.303 4.022 -13.878 1.00 92.19 85 THR A CA 1
ATOM 631 C C . THR A 1 85 ? -1.174 4.973 -14.715 1.00 92.19 85 THR A C 1
ATOM 633 O O . THR A 1 85 ? -0.778 5.379 -15.810 1.00 92.19 85 THR A O 1
ATOM 636 N N . THR A 1 86 ? -2.373 5.308 -14.234 1.00 91.12 86 THR A N 1
ATOM 637 C CA . THR A 1 86 ? -3.358 6.165 -14.929 1.00 91.12 86 THR A CA 1
ATOM 638 C C . THR A 1 86 ? -2.830 7.572 -15.230 1.00 91.12 86 THR A C 1
ATOM 640 O O . THR A 1 86 ? -3.260 8.222 -16.175 1.00 91.12 86 THR A O 1
ATOM 643 N N . ASP A 1 87 ? -1.843 8.015 -14.463 1.00 93.81 87 ASP A N 1
ATOM 644 C CA . ASP A 1 87 ? -1.085 9.260 -14.570 1.00 93.81 87 ASP A CA 1
ATOM 645 C C . ASP A 1 87 ? 0.180 9.145 -15.448 1.00 93.81 87 ASP A C 1
ATOM 647 O O . ASP A 1 87 ? 1.066 9.995 -15.376 1.00 93.81 87 ASP A O 1
ATOM 651 N N . TYR A 1 88 ? 0.291 8.098 -16.275 1.00 94.06 88 TYR A N 1
ATOM 652 C CA . TYR A 1 88 ? 1.388 7.869 -17.233 1.00 94.06 88 TYR A CA 1
ATOM 653 C C . TYR A 1 88 ? 2.790 7.767 -16.611 1.00 94.06 88 TYR A C 1
ATOM 655 O O . TYR A 1 88 ? 3.806 7.913 -17.295 1.00 94.06 88 TYR A O 1
ATOM 663 N N . ARG A 1 89 ? 2.877 7.472 -15.311 1.00 94.75 89 ARG A N 1
ATOM 664 C CA . ARG A 1 89 ? 4.143 7.187 -14.629 1.00 94.75 89 ARG A CA 1
ATOM 665 C C . ARG A 1 89 ? 4.448 5.693 -14.644 1.00 94.75 89 ARG A C 1
ATOM 667 O O . ARG A 1 89 ? 3.558 4.850 -14.568 1.00 94.75 89 ARG A O 1
ATOM 674 N N . LEU A 1 90 ? 5.731 5.353 -14.747 1.00 94.94 90 LEU A N 1
ATOM 675 C CA . LEU A 1 90 ? 6.176 3.972 -14.588 1.00 94.94 90 LEU A CA 1
ATOM 676 C C . LEU A 1 90 ? 6.215 3.620 -13.101 1.00 94.94 90 LEU A C 1
ATOM 678 O O . LEU A 1 90 ? 6.906 4.275 -12.319 1.00 94.94 90 LEU A O 1
ATOM 682 N N . ALA A 1 91 ? 5.499 2.567 -12.731 1.00 96.81 91 ALA A N 1
ATOM 683 C CA . ALA A 1 91 ? 5.339 2.126 -11.355 1.00 96.81 91 ALA A CA 1
ATOM 684 C C . ALA A 1 91 ? 5.256 0.596 -11.267 1.00 96.81 91 ALA A C 1
ATOM 686 O O . ALA A 1 91 ? 5.113 -0.108 -12.271 1.00 96.81 91 ALA A O 1
ATOM 687 N N . CYS A 1 92 ? 5.351 0.077 -10.049 1.00 96.81 92 CYS A N 1
ATOM 688 C CA . CYS A 1 92 ? 5.016 -1.301 -9.738 1.00 96.81 92 CYS A CA 1
ATOM 689 C C . CYS A 1 92 ? 3.502 -1.424 -9.560 1.00 96.81 92 CYS A C 1
ATOM 691 O O . CYS A 1 92 ? 2.940 -0.888 -8.609 1.00 96.81 92 CYS A O 1
ATOM 693 N N . ILE A 1 93 ? 2.862 -2.144 -10.478 1.00 95.50 93 ILE A N 1
ATOM 694 C CA . ILE A 1 93 ? 1.426 -2.434 -10.468 1.00 95.50 93 ILE A CA 1
ATOM 695 C C . ILE A 1 93 ? 1.192 -3.916 -10.152 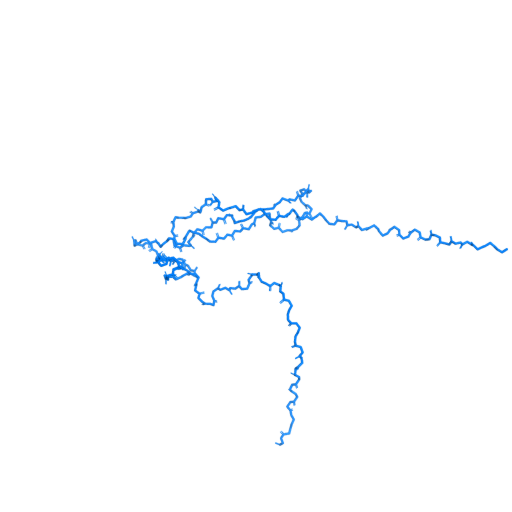1.00 95.50 93 ILE A C 1
ATOM 697 O O . ILE A 1 93 ? 2.088 -4.732 -10.414 1.00 95.50 93 ILE A O 1
ATOM 701 N N . PRO A 1 94 ? 0.032 -4.296 -9.587 1.00 94.44 94 PRO A N 1
ATOM 702 C CA . PRO A 1 94 ? -0.309 -5.700 -9.390 1.00 94.44 94 PRO A CA 1
ATOM 703 C C . PRO A 1 94 ? -0.212 -6.486 -10.702 1.00 94.44 94 PRO A C 1
ATOM 705 O O . PRO A 1 94 ? -0.524 -5.979 -11.783 1.00 94.44 94 PRO A O 1
ATOM 708 N N . ARG A 1 95 ? 0.247 -7.735 -10.632 1.00 90.75 95 ARG A N 1
ATOM 709 C CA . ARG A 1 95 ? 0.156 -8.655 -11.772 1.00 90.75 95 ARG A CA 1
ATOM 710 C C . ARG A 1 95 ? -1.300 -9.084 -11.939 1.00 90.75 95 ARG A C 1
ATOM 712 O O . ARG A 1 95 ? -1.964 -9.398 -10.956 1.00 90.75 95 ARG A O 1
ATOM 719 N N . GLU A 1 96 ? -1.781 -9.118 -13.177 1.00 81.75 96 GLU A N 1
ATOM 720 C CA . GLU A 1 96 ? -3.092 -9.692 -13.496 1.00 81.75 96 GLU A CA 1
ATOM 721 C C . GLU A 1 96 ? -3.158 -11.134 -12.971 1.00 81.75 96 GLU A C 1
ATOM 723 O O . GLU A 1 96 ? -2.197 -11.893 -13.113 1.00 81.75 96 GLU A O 1
ATOM 728 N N . GLY A 1 97 ? -4.249 -11.475 -12.282 1.00 67.25 97 GLY A N 1
ATOM 729 C CA . GLY A 1 97 ? -4.409 -12.769 -11.610 1.00 67.25 97 GLY A CA 1
ATOM 730 C C . GLY A 1 97 ? -3.675 -12.925 -10.267 1.00 67.25 97 GLY A C 1
ATOM 731 O O . GLY A 1 97 ? -3.737 -14.001 -9.684 1.00 67.25 97 GLY A O 1
ATOM 732 N N . TRP A 1 98 ? -2.997 -11.889 -9.745 1.00 56.88 98 TRP A N 1
ATOM 733 C CA . TRP A 1 98 ? -2.423 -11.887 -8.382 1.00 56.88 98 TRP A CA 1
ATOM 734 C C . TRP A 1 98 ? -3.375 -11.309 -7.321 1.00 56.88 98 TRP A C 1
ATOM 736 O O . TRP A 1 98 ? -3.067 -11.305 -6.131 1.00 56.88 98 TRP A O 1
ATOM 746 N N . PHE A 1 99 ? -4.554 -10.843 -7.728 1.00 52.44 99 PHE A N 1
ATOM 747 C CA . PHE A 1 99 ? -5.635 -10.558 -6.795 1.00 52.44 99 PHE A CA 1
ATOM 748 C C . PHE A 1 99 ? -6.216 -11.895 -6.319 1.00 52.44 99 PHE A C 1
ATOM 750 O O . PHE A 1 99 ? -7.191 -12.390 -6.873 1.00 52.44 99 PHE A O 1
ATOM 757 N N . THR A 1 100 ? -5.600 -12.520 -5.316 1.00 49.88 100 THR A N 1
ATOM 758 C CA . THR A 1 100 ? -6.355 -13.430 -4.451 1.00 49.88 100 THR A CA 1
ATOM 759 C C . THR A 1 100 ? -7.399 -12.586 -3.740 1.00 49.88 100 THR A C 1
ATOM 761 O O . THR A 1 100 ? -7.068 -11.858 -2.810 1.00 49.88 100 THR A O 1
ATOM 764 N N . GLU A 1 101 ? -8.611 -12.619 -4.287 1.00 51.00 101 GLU A N 1
ATOM 765 C CA . GLU A 1 101 ? -9.892 -12.611 -3.583 1.00 51.00 101 GLU A CA 1
ATOM 766 C C . GLU A 1 101 ? -9.827 -12.078 -2.144 1.00 51.00 101 GLU A C 1
ATOM 768 O O . GLU A 1 101 ? -9.775 -12.826 -1.171 1.00 51.00 101 GLU A O 1
ATOM 773 N N . ALA A 1 102 ? -9.823 -10.756 -2.011 1.00 50.91 102 ALA A N 1
ATOM 774 C CA . ALA A 1 102 ? -10.225 -10.091 -0.787 1.00 50.91 102 ALA A CA 1
ATOM 775 C C . ALA A 1 102 ? -10.959 -8.805 -1.169 1.00 50.91 102 ALA A C 1
ATOM 777 O O . ALA A 1 102 ? -10.372 -7.929 -1.797 1.00 50.91 102 ALA A O 1
ATOM 778 N N . SER A 1 103 ? -12.227 -8.759 -0.744 1.00 50.53 103 SER A N 1
ATOM 779 C CA . SER A 1 103 ? -13.176 -7.635 -0.758 1.00 50.53 103 SER A CA 1
ATOM 780 C C . SER A 1 103 ? -14.096 -7.439 -1.977 1.00 50.53 103 SER A C 1
ATOM 782 O O . SER A 1 103 ? -14.245 -6.343 -2.503 1.00 50.53 103 SER A O 1
ATOM 784 N N . THR A 1 104 ? -14.891 -8.460 -2.313 1.00 42.53 104 THR A N 1
ATOM 785 C CA . THR A 1 104 ? -16.342 -8.219 -2.476 1.00 42.53 104 THR A CA 1
ATOM 786 C C . THR A 1 104 ? -17.123 -9.458 -2.042 1.00 42.53 104 THR A C 1
ATOM 788 O O . THR A 1 104 ? -17.335 -10.391 -2.810 1.00 42.53 104 THR A O 1
ATOM 791 N N . THR A 1 105 ? -17.556 -9.465 -0.781 1.00 50.59 105 THR A N 1
ATOM 792 C CA . THR A 1 105 ? -18.827 -10.106 -0.449 1.00 50.59 105 THR A CA 1
ATOM 793 C C . THR A 1 105 ? -19.891 -9.248 -1.114 1.00 50.59 105 THR A C 1
ATOM 795 O O . THR A 1 105 ? -20.234 -8.210 -0.573 1.00 50.59 105 THR A O 1
ATOM 798 N N . ASP A 1 106 ? -20.351 -9.651 -2.294 1.00 52.09 106 ASP A N 1
ATOM 799 C CA . ASP A 1 106 ? -21.718 -9.391 -2.727 1.00 52.09 106 ASP A CA 1
ATOM 800 C C . ASP A 1 106 ? -22.193 -10.532 -3.631 1.00 52.09 106 ASP A C 1
ATOM 802 O O . ASP A 1 106 ? -21.696 -10.803 -4.722 1.00 52.09 106 ASP A O 1
ATOM 806 N N . GLN A 1 107 ? -23.151 -11.241 -3.056 1.00 51.03 107 GLN A N 1
ATOM 807 C CA . GLN A 1 107 ? -24.145 -12.136 -3.615 1.00 51.03 107 GLN A CA 1
ATOM 808 C C . GLN A 1 107 ? -24.351 -12.061 -5.143 1.00 51.03 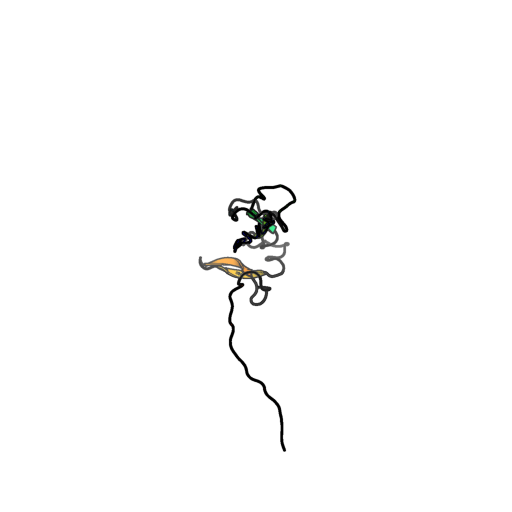107 GLN A C 1
ATOM 810 O O . GLN A 1 107 ? -24.874 -11.094 -5.690 1.00 51.03 107 GLN A O 1
ATOM 815 N N . SER A 1 108 ? -24.099 -13.179 -5.822 1.00 48.22 108 SER A N 1
ATOM 816 C CA . SER A 1 108 ? -24.859 -13.564 -7.013 1.00 48.22 108 SER A CA 1
ATOM 817 C C . SER A 1 108 ? -25.336 -14.997 -6.851 1.00 48.22 108 SER A C 1
ATOM 819 O O . SER A 1 108 ? -24.688 -15.966 -7.235 1.00 48.22 108 SER A O 1
ATOM 821 N N . THR A 1 109 ? -26.516 -15.112 -6.249 1.00 48.09 109 THR A N 1
ATOM 822 C CA . THR A 1 109 ? -27.414 -16.234 -6.487 1.00 48.09 109 THR A CA 1
ATOM 823 C C . THR A 1 109 ? -27.794 -16.210 -7.968 1.00 48.09 109 THR A C 1
ATOM 825 O O . THR A 1 109 ? -28.529 -15.325 -8.395 1.00 48.09 109 THR A O 1
ATOM 828 N N . SER A 1 110 ? -27.320 -17.178 -8.750 1.00 44.84 110 SER A N 1
ATOM 829 C CA . SER A 1 110 ? -27.910 -17.520 -10.047 1.00 44.84 110 SER A CA 1
ATOM 830 C C . SER A 1 110 ? -27.860 -19.031 -10.243 1.00 44.84 110 SER A C 1
ATOM 832 O O . SER A 1 110 ? -26.889 -19.587 -10.739 1.00 44.84 110 SER A O 1
ATOM 834 N N . THR A 1 111 ? -28.920 -19.668 -9.751 1.00 39.25 111 THR A N 1
ATOM 835 C CA . THR A 1 111 ? -29.736 -20.668 -10.452 1.00 39.25 111 THR A CA 1
ATOM 836 C C . THR A 1 111 ? -29.024 -21.687 -11.354 1.00 39.25 111 THR A C 1
ATOM 838 O O . THR A 1 111 ? -28.617 -21.379 -12.464 1.00 39.25 111 THR A O 1
ATOM 841 N N . THR A 1 112 ? -29.021 -22.929 -10.857 1.00 42.53 112 THR A N 1
ATOM 842 C CA . THR A 1 112 ? -29.411 -24.174 -11.545 1.00 42.53 112 THR A CA 1
ATOM 843 C C . THR A 1 112 ? -28.965 -24.383 -12.993 1.00 42.53 112 THR A C 1
ATOM 845 O O . THR A 1 112 ? -29.585 -23.850 -13.902 1.00 42.53 112 THR A O 1
ATOM 848 N N . GLU A 1 113 ? -28.090 -25.370 -13.204 1.00 44.75 113 GLU A N 1
ATOM 849 C CA . GLU A 1 113 ? -28.328 -26.396 -14.228 1.00 44.75 113 GLU A CA 1
ATOM 850 C C . GLU A 1 113 ? -27.652 -27.723 -13.837 1.00 44.75 113 GLU A C 1
ATOM 852 O O . GLU A 1 113 ? -26.432 -27.853 -13.773 1.00 44.75 113 GLU A O 1
ATOM 857 N N . SER A 1 114 ? -28.493 -28.711 -13.509 1.00 47.78 114 SER A N 1
ATOM 858 C CA . SER A 1 114 ? -28.125 -30.126 -13.456 1.00 47.78 114 SER A CA 1
ATOM 859 C C . SER A 1 114 ? -27.890 -30.621 -14.876 1.00 47.78 114 SER A C 1
ATOM 861 O O . SER A 1 114 ? -28.791 -30.541 -15.705 1.00 47.78 114 SER A O 1
ATOM 863 N N . SER A 1 115 ? -26.731 -31.215 -15.138 1.00 48.44 115 SER A N 1
ATOM 864 C CA . SER A 1 115 ? -26.522 -32.038 -16.329 1.00 48.44 115 SER A CA 1
ATOM 865 C C . SER A 1 115 ? -26.382 -33.491 -15.892 1.00 48.44 115 SER A C 1
ATOM 867 O O . SER A 1 115 ? -25.299 -33.968 -15.563 1.00 48.44 115 SER A O 1
ATOM 869 N N . THR A 1 116 ? -27.512 -34.191 -15.837 1.00 41.12 116 THR A N 1
ATOM 870 C CA . THR A 1 116 ? -27.557 -35.652 -15.771 1.00 41.12 116 THR A CA 1
ATOM 871 C C . THR A 1 116 ? -27.289 -36.180 -17.178 1.00 41.12 116 THR A C 1
ATOM 873 O O . THR A 1 116 ? -28.109 -36.007 -18.075 1.00 41.12 116 THR A O 1
ATOM 876 N N . THR A 1 117 ? -26.130 -36.793 -17.401 1.00 40.66 117 THR A N 1
ATOM 877 C CA . THR A 1 117 ? -25.796 -37.439 -18.676 1.00 40.66 117 THR A CA 1
ATOM 878 C C . THR A 1 117 ? -26.513 -38.789 -18.752 1.00 40.66 117 THR A C 1
ATOM 880 O O . THR A 1 117 ? -26.327 -39.647 -17.890 1.00 40.66 117 THR A O 1
ATOM 883 N N . THR A 1 118 ? -27.367 -38.990 -19.755 1.00 42.12 118 THR A N 1
ATOM 884 C CA . THR A 1 118 ? -28.032 -40.270 -20.049 1.00 42.12 118 THR A CA 1
ATOM 885 C C . THR A 1 118 ? -28.234 -40.420 -21.559 1.00 42.12 118 THR A C 1
ATOM 887 O O . THR A 1 118 ? -28.743 -39.503 -22.198 1.00 42.12 118 THR A O 1
ATOM 890 N N . SER A 1 119 ? -27.937 -41.632 -22.051 1.00 40.84 119 SER A N 1
ATOM 891 C CA . SER A 1 119 ? -28.188 -42.202 -23.398 1.00 40.84 119 SER A CA 1
ATOM 892 C C . SER A 1 119 ? -27.159 -41.833 -24.481 1.00 40.84 119 SER A C 1
ATOM 894 O O . SER A 1 119 ? -26.693 -40.701 -24.517 1.00 40.84 119 SER A O 1
ATOM 896 N N . SER A 1 120 ? -26.720 -42.737 -25.365 1.00 46.50 120 SER A N 1
ATOM 897 C CA . SER A 1 120 ? -27.339 -43.964 -25.906 1.00 46.50 120 SER A CA 1
ATOM 898 C C . SER A 1 120 ? -26.307 -45.041 -26.239 1.00 46.50 120 SER A C 1
ATOM 900 O O . SER A 1 120 ? -25.137 -44.675 -26.485 1.00 46.50 120 SER A O 1
#

Organism: Pristionchus pacificus (NCBI:txid54126)